Protein 6K6N (pdb70)

Structure (mmCIF, N/CA/C/O backbone):
data_6K6N
#
_entry.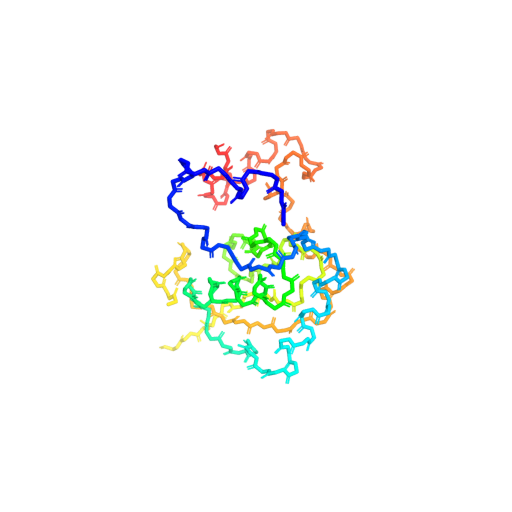id   6K6N
#
_cell.length_a   72.531
_cell.length_b   72.531
_cell.length_c   111.087
_cell.angle_alpha   90.000
_cell.angle_beta   90.000
_cell.angle_gamma   120.000
#
_symmetry.space_group_name_H-M   'P 65 2 2'
#
loop_
_entity.id
_entity.type
_entity.pdbx_description
1 polymer 'Protein Nef'
2 water water
#
loop_
_atom_site.group_PDB
_atom_site.id
_atom_site.type_symbol
_atom_site.label_atom_id
_atom_site.label_alt_id
_atom_site.label_comp_id
_atom_site.label_asym_id
_atom_site.label_entity_id
_atom_site.label_seq_id
_atom_site.pdbx_PDB_ins_code
_atom_site.Cartn_x
_atom_site.Cartn_y
_atom_site.Cartn_z
_atom_site.occupancy
_atom_site.B_iso_or_equiv
_atom_site.auth_seq_id
_atom_site.auth_comp_id
_atom_site.auth_asym_id
_atom_site.auth_atom_id
_atom_site.pdbx_PDB_model_num
ATOM 1 N N . GLY A 1 1 ? 27.85800 8.22500 9.27100 1.000 42.04188 88 GLY A N 1
ATOM 2 C CA . GLY A 1 1 ? 28.29500 9.55400 9.65600 1.000 41.89186 88 GLY A CA 1
ATOM 3 C C . GLY A 1 1 ? 29.30400 9.54700 10.78900 1.000 41.14441 88 GLY A C 1
ATOM 4 O O . GLY A 1 1 ? 29.87300 8.50100 11.10200 1.000 41.85502 88 GLY A O 1
ATOM 5 N N . PRO A 1 2 ? 29.51700 10.71000 11.40900 1.000 41.18915 89 PRO A N 1
ATOM 6 C CA . PRO A 1 2 ? 30.50400 10.80300 12.49200 1.000 39.43631 89 PRO A CA 1
ATOM 7 C C . PRO A 1 2 ? 30.14500 9.89000 13.65600 1.000 38.38355 89 PRO A C 1
ATOM 8 O O . PRO A 1 2 ? 28.97600 9.58500 13.89700 1.000 37.54134 89 PRO A O 1
ATOM 12 N N . ILE A 1 3 ? 31.17500 9.46800 14.39600 1.000 37.74137 90 ILE A N 1
ATOM 13 C CA . ILE A 1 3 ? 30.99300 8.47300 15.44700 1.000 37.58609 90 ILE A CA 1
ATOM 14 C C . ILE A 1 3 ? 30.02900 8.94600 16.52700 1.000 40.59697 90 ILE A C 1
ATOM 15 O O . ILE A 1 3 ? 29.45600 8.12000 17.24500 1.000 42.59458 90 ILE A O 1
ATOM 20 N N . ASP A 1 4 ? 29.81700 10.26000 16.65100 1.000 41.51024 91 ASP A N 1
ATOM 21 C CA . ASP A 1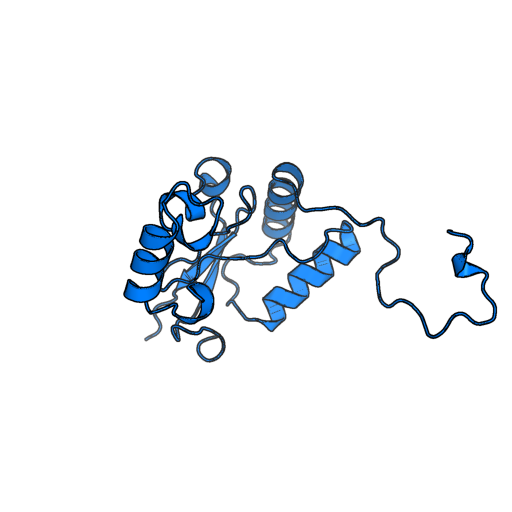 4 ? 28.82200 10.75900 17.59700 1.000 45.73443 91 ASP A CA 1
ATOM 22 C C . ASP A 1 4 ? 27.43400 10.20700 17.29800 1.000 48.36633 91 ASP A C 1
ATOM 23 O O . ASP A 1 4 ? 26.62500 10.03400 18.21500 1.000 49.97178 91 ASP A O 1
ATOM 28 N N . GLU A 1 5 ? 27.14200 9.92300 16.02800 1.000 48.33474 92 GLU A N 1
ATOM 29 C CA . GLU A 1 5 ? 25.84900 9.36600 15.64800 1.000 49.09536 92 GLU A CA 1
ATOM 30 C C . GLU A 1 5 ? 25.57300 8.00900 16.27800 1.000 45.34754 92 GLU A C 1
ATOM 31 O O . GLU A 1 5 ? 24.41400 7.57900 16.28600 1.000 45.11594 92 GLU A O 1
ATOM 37 N N . GLU A 1 6 ? 26.58900 7.33000 16.80700 1.000 41.51550 93 GLU A N 1
ATOM 38 C CA . GLU A 1 6 ? 26.41400 6.02100 17.41700 1.000 42.10505 93 GLU A CA 1
ATOM 39 C C . GLU A 1 6 ? 26.33500 6.08900 18.93500 1.000 40.53381 93 GLU A C 1
ATOM 40 O O . GLU A 1 6 ? 26.29100 5.04300 19.59000 1.000 42.16821 93 GLU A O 1
ATOM 46 N N . ASP A 1 7 ? 26.31900 7.29100 19.50500 1.000 34.41728 94 ASP A N 1
ATOM 47 C CA . ASP A 1 7 ? 26.14900 7.44300 20.94200 1.000 33.04870 94 ASP A CA 1
ATOM 48 C C . ASP A 1 7 ? 24.74300 6.99800 21.33100 1.000 33.68825 94 ASP A C 1
ATOM 49 O O . ASP A 1 7 ? 23.75300 7.57400 20.86900 1.000 31.73012 94 ASP A O 1
ATOM 54 N N . ASP A 1 8 ? 24.65400 5.96400 22.16900 1.000 34.51730 95 ASP A N 1
ATOM 55 C CA . ASP A 1 8 ? 23.34900 5.51500 22.64000 1.000 37.01233 95 ASP A CA 1
ATOM 56 C C . ASP A 1 8 ? 22.68600 6.54300 23.54400 1.000 34.46466 95 ASP A C 1
ATOM 57 O O . ASP A 1 8 ? 21.45900 6.52700 23.68900 1.000 32.61444 95 ASP A O 1
ATOM 62 N N . ASP A 1 9 ? 23.47300 7.43100 24.15000 1.000 30.64315 96 ASP A N 1
ATOM 63 C CA . ASP A 1 9 ? 22.97300 8.51100 24.98600 1.000 36.76493 96 ASP A CA 1
ATOM 64 C C . ASP A 1 9 ? 22.75400 9.79700 24.20800 1.000 35.78850 96 ASP A C 1
ATOM 65 O O . ASP A 1 9 ? 22.55000 10.84900 24.82100 1.000 27.89808 96 ASP A O 1
ATOM 70 N N . LEU A 1 10 ? 22.81200 9.74600 22.87900 1.000 29.20877 97 LEU A N 1
ATOM 71 C CA . LEU A 1 10 ? 22.57100 10.94300 22.08500 1.000 28.75082 97 LEU A CA 1
ATOM 72 C C . LEU A 1 10 ? 21.15500 11.45300 22.32600 1.000 33.87248 97 LEU A C 1
ATOM 73 O O . LEU A 1 10 ? 20.18700 10.68900 22.28500 1.000 27.72438 97 LEU A O 1
ATOM 78 N N . VAL A 1 11 ? 21.03700 12.75300 22.56900 1.000 30.49576 98 VAL A N 1
ATOM 79 C CA . VAL A 1 11 ? 19.78400 13.36200 22.99700 1.000 29.20087 98 VAL A CA 1
ATOM 80 C C . VAL A 1 11 ? 19.14500 14.07600 21.81200 1.000 27.54014 98 VAL A C 1
ATOM 81 O O . VAL A 1 11 ? 19.79200 14.88800 21.13900 1.000 27.03482 98 VAL A O 1
ATOM 85 N N . GLY A 1 12 ? 17.87400 13.76400 21.55100 1.000 26.53213 99 GLY A N 1
ATOM 86 C CA . GLY A 1 12 ? 17.12300 14.43700 20.51400 1.000 28.61659 99 GLY A CA 1
ATOM 87 C C . GLY A 1 12 ? 17.46800 13.95300 19.11700 1.000 33.63561 99 GLY A C 1
ATOM 88 O O . GLY A 1 12 ? 18.08300 12.90200 18.91200 1.000 27.75333 99 GLY A O 1
ATOM 89 N N . VAL A 1 13 ? 17.05100 14.74800 18.13600 1.000 31.38271 100 VAL A N 1
ATOM 90 C CA . VAL A 1 13 ? 17.35800 14.47600 16.73500 1.000 38.50462 100 VAL A CA 1
ATOM 91 C C . VAL A 1 13 ? 17.54300 15.80700 16.01300 1.000 40.59960 100 VAL A C 1
ATOM 92 O O . VAL A 1 13 ? 16.84300 16.78600 16.29400 1.000 36.49122 100 VAL A O 1
ATOM 96 N N . SER A 1 14 ? 18.50500 15.84400 15.09400 1.000 41.18652 101 SER A N 1
ATOM 97 C CA . SER A 1 14 ? 18.81200 17.07500 14.37500 1.000 41.77869 101 SER A CA 1
ATOM 98 C C . SER A 1 14 ? 17.71900 17.38700 13.36000 1.000 41.88923 101 SER A C 1
ATOM 99 O O . SER A 1 14 ? 17.29200 16.51100 12.60200 1.000 40.94438 101 SER A O 1
ATOM 102 N N . VAL A 1 15 ? 17.27100 18.64300 13.34400 1.000 40.51275 102 VAL A N 1
ATOM 103 C CA . VAL A 1 15 ? 16.23700 19.09100 12.41700 1.000 43.97369 102 VAL A CA 1
ATOM 104 C C . VAL A 1 15 ? 16.89600 19.67100 11.17300 1.000 47.99523 102 VAL A C 1
ATOM 105 O O . VAL A 1 15 ? 16.22100 20.22100 10.29500 1.000 48.55056 102 VAL A O 1
ATOM 109 N N . ARG A 1 16 ? 18.21700 19.55600 11.09400 1.000 47.29514 103 ARG A N 1
ATOM 110 C CA . ARG A 1 16 ? 18.94800 20.02700 9.92800 1.000 48.82954 103 ARG A CA 1
ATOM 111 C C . ARG A 1 16 ? 18.78500 19.03900 8.77500 1.000 52.93529 103 ARG A C 1
ATOM 112 O O . ARG A 1 16 ? 18.87100 17.82600 8.98200 1.000 53.38008 103 ARG A O 1
ATOM 120 N N . PRO A 1 17 ? 18.53500 19.52800 7.55900 1.000 46.93721 104 PRO A N 1
ATOM 121 C CA . PRO A 1 17 ? 18.46300 18.62400 6.40600 1.000 49.76386 104 PRO A CA 1
ATOM 122 C C . PRO A 1 17 ? 19.77700 17.87900 6.21500 1.000 53.84067 104 PRO A C 1
ATOM 123 O O . PRO A 1 17 ? 20.86000 18.42500 6.43900 1.000 54.96448 104 PRO A O 1
ATOM 127 N N . LYS A 1 18 ? 19.67500 16.61900 5.79300 1.000 57.50689 105 LYS A N 1
ATOM 128 C CA . LYS A 1 18 ? 20.85800 15.78900 5.56700 1.000 62.87859 105 LYS A CA 1
ATOM 129 C C . LYS A 1 18 ? 21.53200 16.18000 4.24900 1.000 64.35772 105 LYS A C 1
ATOM 130 O O . LYS A 1 18 ? 21.61400 15.41400 3.28900 1.000 67.69496 105 LYS A O 1
ATOM 136 N N . VAL A 1 19 ? 22.01200 17.42000 4.22100 1.000 61.30735 106 VAL A N 1
ATOM 137 C CA . VAL A 1 19 ? 22.81600 17.94000 3.12100 1.000 58.67019 106 VAL A CA 1
ATOM 138 C C . VAL A 1 19 ? 24.11500 18.46400 3.72300 1.000 58.24646 106 VAL A C 1
ATOM 139 O O . VAL A 1 19 ? 24.11900 18.91600 4.87800 1.000 59.22289 106 VAL A O 1
ATOM 143 N N . PRO A 1 20 ? 25.23400 18.40700 3.00600 1.000 56.28306 107 PRO A N 1
ATOM 144 C CA . PRO A 1 20 ? 26.46000 19.03500 3.52000 1.000 51.72989 107 PRO A CA 1
ATOM 145 C C . PRO A 1 20 ? 26.33900 20.55200 3.46500 1.000 45.45545 107 PRO A C 1
ATOM 146 O O . PRO A 1 20 ? 25.99100 21.12400 2.43000 1.000 44.87380 107 PRO A O 1
ATOM 150 N N . LEU A 1 21 ? 26.61900 21.20000 4.59300 1.000 39.93110 108 LEU A N 1
ATOM 151 C CA . LEU A 1 21 ? 26.43300 22.64000 4.70400 1.000 37.40975 108 LEU A CA 1
ATOM 152 C C . LEU A 1 21 ? 27.53900 23.38900 3.97500 1.000 37.28605 108 LEU A C 1
ATOM 153 O O . LEU A 1 21 ? 28.69300 22.95300 3.94500 1.000 36.10170 108 LEU A O 1
ATOM 158 N N . ARG A 1 22 ? 27.17800 24.52700 3.38500 1.000 31.28533 109 ARG A N 1
ATOM 159 C CA . ARG A 1 22 ? 28.14800 25.36800 2.70100 1.000 33.13292 109 ARG A CA 1
ATOM 160 C C . ARG A 1 22 ? 27.69800 26.81800 2.79000 1.000 32.14070 109 ARG A C 1
ATOM 161 O O . ARG A 1 22 ? 26.51300 27.11500 2.95900 1.000 30.87739 109 ARG A O 1
ATOM 169 N N . THR A 1 23 ? 28.66700 27.71900 2.67200 1.000 33.60140 110 THR A N 1
ATOM 170 C CA . THR A 1 23 ? 28.41400 29.15000 2.74000 1.000 36.93338 110 THR A CA 1
ATOM 171 C C . THR A 1 23 ? 28.06200 29.68200 1.35700 1.000 32.20123 110 THR A C 1
ATOM 172 O O . THR A 1 23 ? 28.61300 29.23500 0.34600 1.000 31.14058 110 THR A O 1
ATOM 176 N N . MET A 1 24 ? 27.12100 30.62200 1.31600 1.000 31.24585 111 MET A N 1
ATOM 177 C CA . MET A 1 24 ? 26.73000 31.24100 0.05900 1.000 29.09823 111 MET A CA 1
ATOM 178 C C . MET A 1 24 ? 27.89300 32.02500 -0.53100 1.000 30.92213 111 MET A C 1
ATOM 179 O O . MET A 1 24 ? 28.35300 33.00900 0.05400 1.000 36.53596 111 MET A O 1
ATOM 184 N N . SER A 1 25 ? 28.37100 31.58400 -1.68700 1.000 27.75070 112 SER A N 1
ATOM 185 C CA . SER A 1 25 ? 29.39700 32.29800 -2.42800 1.000 27.70595 112 SER A CA 1
ATOM 186 C C . SER A 1 25 ? 28.74800 33.17200 -3.49300 1.000 25.06880 112 SER A C 1
ATOM 187 O O . SER A 1 25 ? 27.55100 33.07000 -3.77000 1.000 24.98194 112 SER A O 1
ATOM 190 N N . TYR A 1 26 ? 29.55800 34.05300 -4.08800 1.000 28.38235 113 TYR A N 1
ATOM 191 C CA . TYR A 1 26 ? 29.07800 34.83700 -5.22200 1.000 26.78742 113 TYR A CA 1
ATOM 192 C C . TYR A 1 26 ? 28.54100 33.92600 -6.32000 1.000 26.25052 113 TYR A C 1
ATOM 193 O O . TYR A 1 26 ? 27.48100 34.19300 -6.89800 1.000 25.50043 113 TYR A O 1
ATOM 202 N N . LYS A 1 27 ? 29.24000 32.86400 -6.61600 1.000 26.97165 114 LYS A N 1
ATOM 203 C CA . LYS A 1 27 ? 28.83800 31.91900 -7.61700 1.000 30.59051 114 LYS A CA 1
ATOM 204 C C . LYS A 1 27 ? 27.49500 31.28600 -7.32500 1.000 30.26679 114 LYS A C 1
ATOM 205 O O . LYS A 1 27 ? 26.63200 31.27600 -8.14200 1.000 25.17407 114 LYS A O 1
ATOM 211 N N . LEU A 1 28 ? 27.35500 30.75900 -6.12200 1.000 27.37697 115 LEU A N 1
ATOM 212 C CA . LEU A 1 28 ? 26.09100 30.15400 -5.71700 1.000 26.70320 115 LEU A CA 1
ATOM 213 C C . LEU A 1 28 ? 24.97200 31.18300 -5.70600 1.000 24.37924 115 LEU A C 1
ATOM 214 O O . LEU A 1 28 ? 23.83400 30.87800 -6.08000 1.000 24.33976 115 LEU A O 1
ATOM 219 N N . ALA A 1 29 ? 25.27900 32.41100 -5.28100 1.000 23.64494 116 ALA A N 1
ATOM 220 C CA . ALA A 1 29 ? 24.26200 33.45400 -5.23700 1.000 23.97393 116 ALA A CA 1
ATOM 221 C C . ALA A 1 29 ? 23.77000 33.80200 -6.63600 1.000 20.79460 116 ALA A C 1
ATOM 222 O O . ALA A 1 29 ? 22.57100 34.02400 -6.84200 1.000 22.62903 116 ALA A O 1
ATOM 224 N N . ILE A 1 30 ? 24.68200 33.84800 -7.61000 1.000 24.68717 117 ILE A N 1
ATOM 225 C CA . ILE A 1 30 ? 24.28200 34.07600 -8.99700 1.000 23.39228 117 ILE A CA 1
ATOM 226 C C . ILE A 1 30 ? 23.40500 32.93100 -9.48900 1.000 25.97943 117 ILE A C 1
ATOM 227 O O . ILE A 1 30 ? 22.34700 33.15000 -10.09300 1.000 27.01377 117 ILE A O 1
ATOM 232 N N . ASP A 1 31 ? 23.83400 31.68900 -9.23900 1.000 25.19776 118 ASP A N 1
ATOM 233 C CA . ASP A 1 31 ? 23.07600 30.53400 -9.70900 1.000 24.64243 118 ASP A CA 1
ATOM 234 C C . ASP A 1 31 ? 21.69200 30.48700 -9.07300 1.000 23.68968 118 ASP A C 1
ATOM 235 O O . ASP A 1 31 ? 20.69400 30.23200 -9.75500 1.000 24.04762 118 ASP A O 1
ATOM 240 N N . MET A 1 32 ? 21.61200 30.71600 -7.76200 1.000 23.88181 119 MET A N 1
ATOM 241 C CA . MET A 1 32 ? 20.31600 30.66000 -7.09600 1.000 21.22623 119 MET A CA 1
ATOM 242 C C . MET A 1 32 ? 19.43200 31.82500 -7.51900 1.000 22.46585 119 MET A C 1
ATOM 243 O O . MET A 1 32 ? 18.20900 31.67600 -7.62400 1.000 25.02668 119 MET A O 1
ATOM 248 N N . SER A 1 33 ? 20.03300 32.98700 -7.77700 1.000 23.51071 120 SER A N 1
ATOM 249 C CA . SER A 1 33 ? 19.26700 34.12300 -8.28000 1.000 24.11605 120 SER A CA 1
ATOM 250 C C . SER A 1 33 ? 18.57400 33.77200 -9.58900 1.000 22.93959 120 SER 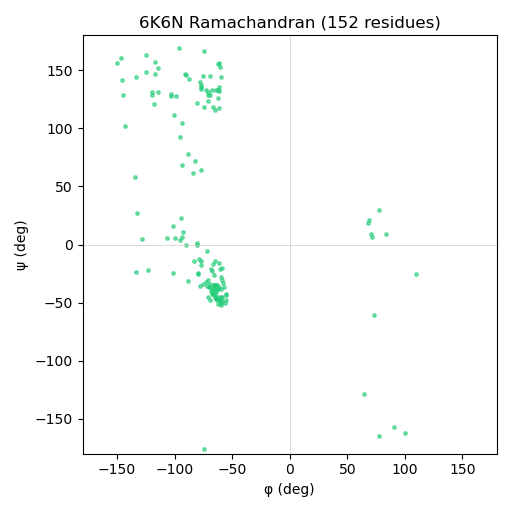A C 1
ATOM 251 O O . SER A 1 33 ? 17.37200 34.01200 -9.75200 1.000 24.90299 120 SER A O 1
ATOM 254 N N . HIS A 1 34 ? 19.31900 33.18900 -10.53100 1.000 24.69243 121 HIS A N 1
ATOM 255 C CA . HIS A 1 34 ? 18.74200 32.84400 -11.82500 1.000 25.68203 121 HIS A CA 1
ATOM 256 C C . HIS A 1 34 ? 17.75500 31.69100 -11.70600 1.000 26.75584 121 HIS A C 1
ATOM 257 O O . HIS A 1 34 ? 16.73600 31.66700 -12.40600 1.000 27.52172 121 HIS A O 1
ATOM 264 N N . PHE A 1 35 ? 18.04600 30.72000 -10.83800 1.000 26.17419 122 PHE A N 1
ATOM 265 C CA . PHE A 1 35 ? 17.10600 29.62700 -10.61000 1.000 30.05887 122 PHE A CA 1
ATOM 266 C C . PHE A 1 35 ? 15.77000 30.16000 -10.10600 1.000 30.84317 122 PHE A C 1
ATOM 267 O O . PHE A 1 35 ? 14.70900 29.82300 -10.64500 1.000 31.34586 122 PHE A O 1
ATOM 275 N N . ILE A 1 36 ? 15.80700 31.00700 -9.07500 1.000 25.72151 123 ILE A N 1
ATOM 276 C CA . ILE A 1 36 ? 14.57900 31.57500 -8.52500 1.000 27.45856 123 ILE A CA 1
ATOM 277 C C . ILE A 1 36 ? 13.87400 32.43300 -9.56900 1.000 29.94306 123 ILE A C 1
ATOM 278 O O . ILE A 1 36 ? 12.63900 32.43400 -9.66400 1.000 31.02477 123 ILE A O 1
ATOM 283 N N . LYS A 1 37 ? 14.64300 33.17200 -10.37100 1.000 30.94845 124 LYS A N 1
ATOM 284 C CA . LYS A 1 37 ? 14.04700 33.95800 -11.44800 1.000 30.94055 124 LYS A CA 1
ATOM 285 C C . LYS A 1 37 ? 13.31300 33.06000 -12.43500 1.000 33.16187 124 LYS A C 1
ATOM 286 O O . LYS A 1 37 ? 12.16400 33.33200 -12.80300 1.000 32.27755 124 LYS A O 1
ATOM 292 N N . GLU A 1 38 ? 13.96200 31.97500 -12.86500 1.000 33.14608 125 GLU A N 1
ATOM 293 C CA . GLU A 1 38 ? 13.34900 31.07000 -13.83100 1.000 37.19657 125 GLU A CA 1
ATOM 294 C C . GLU A 1 38 ? 12.13500 30.35800 -13.25000 1.000 37.40975 125 GLU A C 1
ATOM 295 O O . GLU A 1 38 ? 11.16700 30.09700 -13.97300 1.000 40.27588 125 GLU A O 1
ATOM 301 N N . LYS A 1 39 ? 12.16300 30.03400 -11.95800 1.000 36.82284 126 LYS A N 1
ATOM 302 C CA . LYS A 1 39 ? 11.02800 29.37200 -11.33300 1.000 40.37063 126 LYS A CA 1
ATOM 303 C C . LYS A 1 39 ? 9.89300 30.33100 -10.99300 1.000 41.50761 126 LYS A C 1
ATOM 304 O O . LYS A 1 39 ? 8.78500 29.86900 -10.70300 1.000 43.85526 126 LYS A O 1
ATOM 310 N N . GLY A 1 40 ? 10.13100 31.64000 -11.04200 1.000 40.50486 127 GLY A N 1
ATOM 311 C CA . GLY A 1 40 ? 9.09100 32.59900 -10.71900 1.000 36.66755 127 GLY A CA 1
ATOM 312 C C . GLY A 1 40 ? 8.83400 32.75400 -9.24000 1.000 37.59661 127 GLY A C 1
ATOM 313 O O . GLY A 1 40 ? 7.71000 33.07300 -8.84100 1.000 37.52818 127 GLY A O 1
ATOM 314 N N . GLY A 1 41 ? 9.85800 32.55400 -8.40700 1.000 35.37003 128 GLY A N 1
ATOM 315 C CA . GLY A 1 41 ? 9.63900 32.50300 -6.97500 1.000 34.74101 128 GLY A CA 1
ATOM 316 C C . GLY A 1 41 ? 9.49900 33.85000 -6.30300 1.000 34.63047 128 GLY A C 1
ATOM 317 O O . GLY A 1 41 ? 8.86500 33.94700 -5.24800 1.000 35.77797 128 GLY A O 1
ATOM 318 N N . LEU A 1 42 ?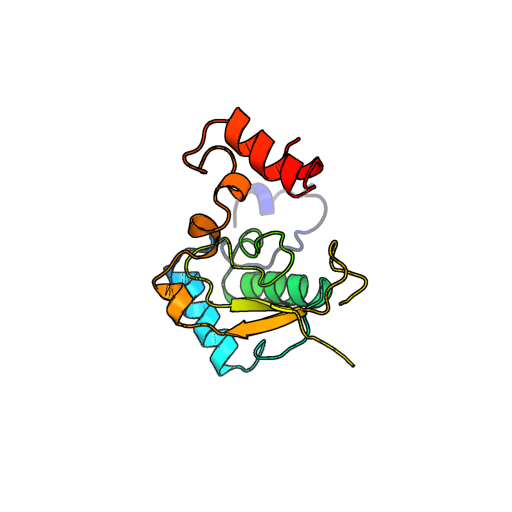 10.06900 34.90500 -6.88700 1.000 28.16127 129 LEU A N 1
ATOM 319 C CA . LEU A 1 42 ? 10.17800 36.17300 -6.17600 1.000 25.55306 129 LEU A CA 1
ATOM 320 C C . LEU A 1 42 ? 9.77700 37.41300 -6.96600 1.000 23.48176 129 LEU A C 1
ATOM 321 O O . LEU A 1 42 ? 9.42800 38.41600 -6.33400 1.000 21.42099 129 LEU A O 1
ATOM 326 N N . GLU A 1 43 ? 9.81500 37.39800 -8.29800 1.000 23.57125 130 GLU A N 1
ATOM 327 C CA . GLU A 1 43 ? 9.67300 38.64500 -9.04600 1.000 24.81350 130 GLU A CA 1
ATOM 328 C C . GLU A 1 43 ? 8.32100 39.29300 -8.78500 1.000 24.77402 130 GLU A C 1
ATOM 329 O O . GLU A 1 43 ? 7.27200 38.72300 -9.10300 1.000 24.24501 130 GLU A O 1
ATOM 335 N N . GLY A 1 44 ? 8.35100 40.48800 -8.20100 1.000 21.49731 131 GLY A N 1
ATOM 336 C CA . GLY A 1 44 ? 7.12800 41.17700 -7.86000 1.000 28.18759 131 GLY A CA 1
ATOM 337 C C . GLY A 1 44 ? 6.35700 40.58600 -6.70200 1.000 27.99809 131 GLY A C 1
ATOM 338 O O . GLY A 1 44 ? 5.24000 41.02700 -6.43500 1.000 29.92990 131 GLY A O 1
ATOM 339 N N . ILE A 1 45 ? 6.90100 39.59500 -6.00600 1.000 26.56898 132 ILE A N 1
ATOM 340 C CA . ILE A 1 45 ? 6.22600 39.05400 -4.83100 1.000 26.52950 132 ILE A CA 1
ATOM 341 C C . ILE A 1 45 ? 6.42300 40.01800 -3.67000 1.000 25.23460 132 ILE A C 1
ATOM 342 O O . ILE A 1 45 ? 7.53600 40.50300 -3.42900 1.000 22.80537 132 ILE A O 1
ATOM 347 N N . TYR A 1 46 ? 5.34000 40.31300 -2.95300 1.000 23.98709 133 TYR A N 1
ATOM 348 C CA . TYR A 1 46 ? 5.44500 41.17100 -1.78200 1.000 24.18448 133 TYR A CA 1
ATOM 349 C C . TYR A 1 46 ? 6.36000 40.53200 -0.74700 1.000 25.26356 133 TYR A C 1
ATOM 350 O O . TYR A 1 46 ? 6.28300 39.32900 -0.48000 1.000 21.43678 133 TYR A O 1
ATOM 359 N N . TYR A 1 47 ? 7.24500 41.34300 -0.17500 1.000 25.57412 134 TYR A N 1
ATOM 360 C CA . TYR A 1 47 ? 8.19800 40.84500 0.80200 1.000 26.54266 134 TYR A CA 1
ATOM 361 C C . TYR A 1 47 ? 7.52600 40.64900 2.15300 1.000 26.26894 134 TYR A C 1
ATOM 362 O O . TYR A 1 47 ? 6.69600 41.45900 2.57600 1.000 26.52423 134 TYR A O 1
ATOM 371 N N . SER A 1 48 ? 7.88400 39.55800 2.82200 1.000 23.53440 135 SER A N 1
ATOM 372 C CA . SER A 1 48 ? 7.47300 39.32700 4.19600 1.000 22.78957 135 SER A CA 1
ATOM 373 C C . SER A 1 48 ? 8.59400 38.57800 4.89300 1.000 21.52363 135 SER A C 1
ATOM 374 O O . SER A 1 48 ? 9.44800 37.96300 4.24700 1.000 21.98158 135 SER A O 1
ATOM 377 N N . ALA A 1 49 ? 8.58900 38.63800 6.22400 1.000 18.99965 136 ALA A N 1
ATOM 378 C CA . ALA A 1 49 ? 9.58100 37.88700 6.98000 1.000 21.69734 136 ALA A CA 1
ATOM 379 C C . ALA A 1 49 ? 9.37900 36.38500 6.82300 1.000 24.17395 136 ALA A C 1
ATOM 380 O O . ALA A 1 49 ? 10.35800 35.63000 6.79100 1.000 24.63190 136 ALA A O 1
ATOM 382 N N . ARG A 1 50 ? 8.12700 35.93200 6.71300 1.000 24.38977 137 ARG A N 1
ATOM 383 C CA . ARG A 1 50 ? 7.88900 34.50500 6.52000 1.000 25.21092 137 ARG A CA 1
ATOM 384 C C . ARG A 1 50 ? 8.43700 34.03200 5.18100 1.000 21.34730 137 ARG A C 1
ATOM 385 O O . ARG A 1 50 ? 9.08800 32.98300 5.10500 1.000 23.90287 137 ARG A O 1
ATOM 393 N N . ARG A 1 51 ? 8.19000 34.79200 4.11300 1.000 20.43403 138 ARG A N 1
ATOM 394 C CA . ARG A 1 51 ? 8.74900 34.43300 2.81400 1.000 20.49719 138 ARG A CA 1
ATOM 395 C C . ARG A 1 51 ? 10.26900 34.49400 2.83200 1.000 20.20242 138 ARG A C 1
ATOM 396 O O . ARG A 1 51 ? 10.93300 33.68800 2.16700 1.000 22.11844 138 ARG A O 1
ATOM 404 N N . HIS A 1 52 ? 10.83200 35.44400 3.57900 1.000 19.38390 139 HIS A N 1
ATOM 405 C CA . HIS A 1 52 ? 12.27600 35.48800 3.78000 1.000 20.33139 139 HIS A CA 1
ATOM 406 C C . HIS A 1 52 ? 12.78100 34.16600 4.34800 1.000 21.21307 139 HIS A C 1
ATOM 407 O O . HIS A 1 52 ? 13.74900 33.58600 3.84000 1.000 19.72605 139 HIS A O 1
ATOM 414 N N . ARG A 1 53 ? 12.11400 33.66100 5.39200 1.000 21.19728 140 ARG A N 1
ATOM 415 C CA . ARG A 1 53 ? 12.50700 32.39000 5.99600 1.000 23.46071 140 ARG A CA 1
ATOM 416 C C . ARG A 1 53 ? 12.28700 31.22100 5.04400 1.000 21.93421 140 ARG A C 1
ATOM 417 O O . ARG A 1 53 ? 13.12900 30.31700 4.96200 1.000 21.16570 140 ARG A O 1
ATOM 425 N N . ILE A 1 54 ? 11.14700 31.20100 4.34400 1.000 20.62089 141 ILE A N 1
ATOM 426 C CA . ILE A 1 54 ? 10.85500 30.11400 3.41000 1.000 22.21056 141 ILE A CA 1
ATOM 427 C C . ILE A 1 54 ? 11.97700 29.97200 2.39200 1.000 23.40544 141 ILE A C 1
ATOM 428 O O . ILE A 1 54 ? 12.40500 28.85900 2.06100 1.000 23.39491 141 ILE A O 1
ATOM 433 N N . LEU A 1 55 ? 12.47500 31.10100 1.88500 1.000 21.62628 142 LEU A N 1
ATOM 434 C CA . LEU A 1 55 ? 13.57800 31.06700 0.93100 1.000 22.86327 142 LEU A CA 1
ATOM 435 C C . LEU A 1 55 ? 14.86000 30.57000 1.58600 1.000 22.58165 142 LEU A C 1
ATOM 436 O O . LEU A 1 55 ? 15.59900 29.77300 0.99100 1.000 24.16869 142 LEU A O 1
ATOM 441 N N . ASP A 1 56 ? 15.15000 31.04100 2.80300 1.000 21.21570 143 ASP A N 1
ATOM 442 C CA . ASP A 1 56 ? 16.31700 30.54400 3.52500 1.000 22.49480 143 ASP A CA 1
ATOM 443 C C . ASP A 1 56 ? 16.25100 29.02900 3.67600 1.000 21.18938 143 ASP A C 1
ATOM 444 O O . ASP A 1 56 ? 17.20600 28.31600 3.34500 1.000 23.9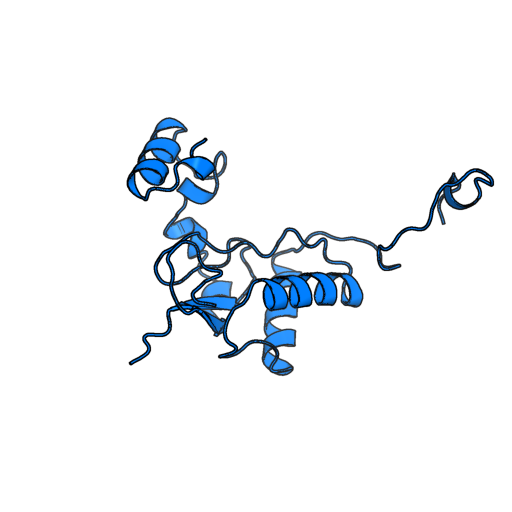2129 143 ASP A O 1
ATOM 449 N N . ILE A 1 57 ? 15.11500 28.52200 4.16100 1.000 22.80537 144 ILE A N 1
ATOM 450 C CA . ILE A 1 57 ? 14.96400 27.08500 4.38700 1.000 25.46095 144 ILE A CA 1
ATOM 451 C C . ILE A 1 57 ? 15.03700 26.32400 3.07000 1.000 26.31895 144 ILE A C 1
ATOM 452 O O . ILE A 1 57 ? 15.65600 25.25500 2.98400 1.000 23.23963 144 ILE A O 1
ATOM 457 N N . TYR A 1 58 ? 14.40700 26.86300 2.02500 1.000 23.41597 145 TYR A N 1
ATOM 458 C CA . TYR A 1 58 ? 14.39800 26.19300 0.72700 1.000 29.21403 145 TYR A CA 1
ATOM 459 C C . TYR A 1 58 ? 15.81200 26.01500 0.19000 1.000 27.93493 145 TYR A C 1
ATOM 460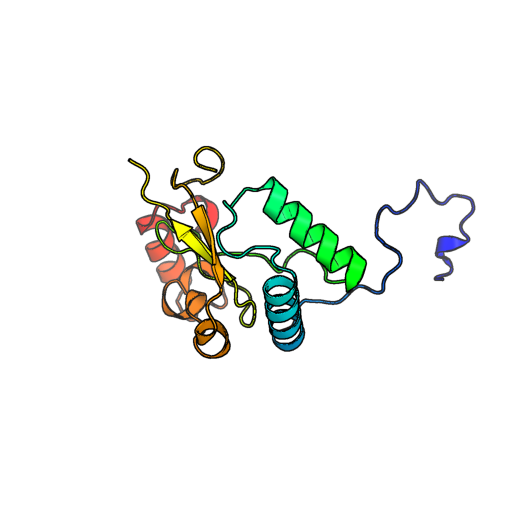 O O . TYR A 1 58 ? 16.18100 24.92900 -0.27100 1.000 31.26427 145 TYR A O 1
ATOM 469 N N . LEU A 1 59 ? 16.62100 27.07300 0.24800 1.000 21.49995 146 LEU A N 1
ATOM 470 C CA . LEU A 1 59 ? 17.97100 26.99100 -0.29500 1.000 26.17156 146 LEU A CA 1
ATOM 471 C C . LEU A 1 59 ? 18.87500 26.11300 0.56200 1.000 28.27444 146 LEU A C 1
ATOM 472 O O . LEU A 1 59 ? 19.79600 25.47700 0.03600 1.000 27.42960 146 LEU A O 1
ATOM 477 N N . GLU A 1 60 ? 18.63500 26.05500 1.87400 1.000 26.25578 147 GLU A N 1
ATOM 478 C CA . GLU A 1 60 ? 19.38700 25.10500 2.68600 1.000 28.90610 147 GLU A CA 1
ATOM 479 C C . GLU A 1 60 ? 19.00300 23.67300 2.34100 1.000 28.45341 147 GLU A C 1
ATOM 480 O O . GLU A 1 60 ? 19.87000 22.79800 2.24900 1.0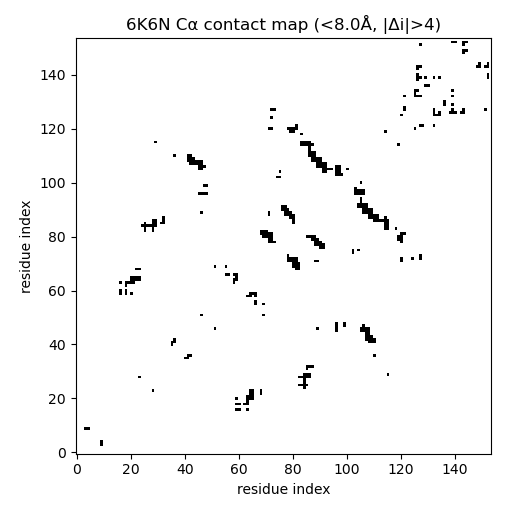00 28.34024 147 GLU A O 1
ATOM 486 N N . LYS A 1 61 ? 17.70800 23.42000 2.13300 1.000 29.86148 148 LYS A N 1
ATOM 487 C CA . LYS A 1 61 ? 17.25700 22.08000 1.77200 1.000 36.79652 148 LYS A CA 1
ATOM 488 C C . LYS A 1 61 ? 17.85100 21.63500 0.44100 1.000 35.19106 148 LYS A C 1
ATOM 489 O O . LYS A 1 61 ? 18.42000 20.54200 0.33200 1.000 34.63310 148 LYS A O 1
ATOM 495 N N . GLU A 1 62 ? 17.72500 22.47600 -0.58700 1.000 32.77235 149 GLU A N 1
ATOM 496 C CA . GLU A 1 62 ? 18.09300 22.07700 -1.94100 1.000 36.25961 149 GLU A CA 1
ATOM 497 C C . GLU A 1 62 ? 19.60000 22.10900 -2.16300 1.000 36.72282 149 GLU A C 1
ATOM 498 O O . GLU A 1 62 ? 20.13700 21.27100 -2.89700 1.000 38.13089 149 GLU A O 1
ATOM 504 N N . GLU A 1 63 ? 20.30200 23.06900 -1.55600 1.000 32.51442 150 GLU A N 1
ATOM 505 C CA . GLU A 1 63 ? 21.71400 23.27600 -1.85500 1.000 33.73299 150 GLU A CA 1
ATOM 506 C C . GLU A 1 63 ? 22.60200 23.31400 -0.61700 1.000 34.31464 150 GLU A C 1
ATOM 507 O O . GLU A 1 63 ? 23.80300 23.57700 -0.74500 1.000 35.35950 150 GLU A O 1
ATOM 513 N N . GLY A 1 64 ? 22.05600 23.06400 0.57200 1.000 34.42518 151 GLY A N 1
ATOM 514 C CA . GLY A 1 64 ? 22.87100 23.08000 1.77200 1.000 34.13567 151 GLY A CA 1
ATOM 515 C C . GLY A 1 64 ? 23.40600 24.43500 2.17200 1.000 33.87511 151 GLY A C 1
ATOM 516 O O . GLY A 1 64 ? 24.35800 24.50600 2.95400 1.000 32.80130 151 GLY A O 1
ATOM 517 N N . ILE A 1 65 ? 22.81600 25.51800 1.66400 1.000 30.58261 152 ILE A N 1
ATOM 518 C CA . ILE A 1 65 ? 23.30800 26.85900 1.96200 1.000 29.10349 152 ILE A CA 1
ATOM 519 C C . ILE A 1 65 ? 22.98900 27.20200 3.41000 1.000 28.16127 152 ILE A C 1
ATOM 520 O O . ILE A 1 65 ? 21.82700 27.16400 3.83000 1.000 28.63501 152 ILE A O 1
ATOM 525 N N . ILE A 1 66 ? 24.02000 27.54600 4.17700 1.000 27.47435 153 ILE A N 1
ATOM 526 C CA . ILE A 1 66 ? 23.78100 28.01300 5.54700 1.000 27.54804 153 ILE A CA 1
ATOM 527 C C . ILE A 1 66 ? 22.96100 29.29500 5.49100 1.000 25.82415 153 ILE A C 1
ATOM 528 O O . ILE A 1 66 ? 23.35100 30.24800 4.78900 1.000 25.25303 153 ILE A O 1
ATOM 533 N N . PRO A 1 67 ? 21.82300 29.37800 6.18900 1.000 23.91076 154 PRO A N 1
ATOM 534 C CA . PRO A 1 67 ? 20.89500 30.50900 5.99500 1.000 22.21056 154 PRO A CA 1
ATOM 535 C C . PRO A 1 67 ? 21.26100 31.74300 6.81800 1.000 24.97668 154 PRO A C 1
ATOM 536 O O . PRO A 1 67 ? 20.50100 32.20600 7.66800 1.000 23.40807 154 PRO A O 1
ATOM 540 N N . ASP A 1 68 ? 22.44400 32.29800 6.55300 1.000 21.82104 155 ASP A N 1
ATOM 541 C CA . ASP A 1 68 ? 22.83600 33.58100 7.12900 1.000 22.01580 155 ASP A CA 1
ATOM 542 C C . ASP A 1 68 ? 23.40200 34.50300 6.05700 1.000 24.21606 155 ASP A C 1
ATOM 543 O O . ASP A 1 68 ? 24.22300 35.37800 6.34400 1.000 30.19573 155 ASP A O 1
ATOM 548 N N . TRP A 1 69 ? 22.96900 34.30600 4.81300 1.000 19.21283 156 TRP A N 1
ATOM 549 C CA . TRP A 1 69 ? 23.42100 35.09400 3.67800 1.000 22.30531 156 TRP A CA 1
ATOM 550 C C . TRP A 1 69 ? 22.42700 36.16400 3.25500 1.000 21.31045 156 TRP A C 1
ATOM 551 O O . TRP A 1 69 ? 22.83500 37.15400 2.63800 1.000 21.96842 156 TRP A O 1
ATOM 562 N N . GLN A 1 70 ? 21.13800 35.98500 3.55200 1.000 21.23149 157 GLN A N 1
ATOM 563 C CA . GLN A 1 70 ? 20.09500 36.85000 3.00100 1.000 20.63932 157 GLN A CA 1
ATOM 564 C C . GLN A 1 70 ? 19.89600 38.04900 3.92100 1.000 23.95024 157 GLN A C 1
ATOM 565 O O . GLN A 1 70 ? 18.94300 38.13900 4.69900 1.000 27.45329 157 GLN A O 1
ATOM 571 N N . ASP A 1 71 ? 20.82400 38.99100 3.81100 1.000 23.85023 158 ASP A N 1
ATOM 572 C CA . ASP A 1 71 ? 20.77000 40.26100 4.51600 1.000 23.61599 158 ASP A CA 1
ATOM 573 C C . ASP A 1 71 ? 20.62000 41.36400 3.48000 1.000 20.06820 158 ASP A C 1
ATOM 574 O O . ASP A 1 71 ? 21.34200 41.37600 2.48000 1.000 18.91279 158 ASP A O 1
ATOM 579 N N . TYR A 1 72 ? 19.66800 42.26800 3.70200 1.000 17.09679 159 TYR A N 1
ATOM 580 C CA . TYR A 1 72 ? 19.47800 43.43400 2.85000 1.000 16.59673 159 TYR A CA 1
ATOM 581 C C . TYR A 1 72 ? 19.77200 44.69800 3.64700 1.000 18.90227 159 TYR A C 1
ATOM 582 O O . TYR A 1 72 ? 19.61300 44.72300 4.87000 1.000 19.91291 159 TYR A O 1
ATOM 591 N N . THR A 1 73 ? 20.20500 45.75200 2.95100 1.000 19.22862 160 THR A N 1
ATOM 592 C CA . THR A 1 73 ? 20.49700 46.99800 3.65000 1.000 21.26308 160 THR A CA 1
ATOM 593 C C . THR A 1 73 ? 19.23900 47.53100 4.32600 1.000 24.61874 160 THR A C 1
ATOM 594 O O . THR A 1 73 ? 18.10900 47.22200 3.93600 1.000 24.00551 160 THR A O 1
ATOM 598 N N . SER A 1 74 ? 19.45100 48.34200 5.36600 1.000 21.36572 161 SER A N 1
ATOM 599 C CA . SER A 1 74 ? 18.37500 48.65100 6.30200 1.000 27.05324 161 SER A CA 1
ATOM 600 C C . SER A 1 74 ? 17.28700 49.50600 5.66500 1.000 28.87451 161 SER A C 1
ATOM 601 O O . SER A 1 74 ? 16.09700 49.29300 5.92300 1.000 33.57508 161 SER A O 1
ATOM 604 N N . GLY A 1 75 ? 17.66600 50.48200 4.84600 1.000 24.26607 162 GLY A N 1
ATOM 605 C CA . GLY A 1 75 ? 16.69600 51.36100 4.24000 1.000 25.48990 162 GLY A CA 1
ATOM 606 C C . GLY A 1 75 ? 16.59900 52.69600 4.95200 1.000 26.90586 162 GLY A C 1
ATOM 607 O O . GLY A 1 75 ? 17.49400 53.08200 5.71200 1.000 29.06927 162 GLY A O 1
ATOM 608 N N . PRO A 1 76 ? 15.50300 53.44100 4.71700 1.000 22.97381 163 PRO A N 1
ATOM 609 C CA . PRO A 1 76 ? 14.37500 53.09300 3.84900 1.000 24.27396 163 PRO A CA 1
ATOM 610 C C . PRO A 1 76 ? 14.73600 53.22100 2.37500 1.000 24.47925 163 PRO A C 1
ATOM 611 O O . PRO A 1 76 ? 15.88600 53.52600 2.06400 1.000 20.63405 163 PRO A O 1
ATOM 615 N N . GLY A 1 77 ? 13.77300 53.00600 1.49200 1.000 25.19249 164 GLY A N 1
ATOM 616 C CA . GLY A 1 77 ? 14.06200 52.94600 0.07300 1.000 25.65308 164 GLY A CA 1
ATOM 617 C C . GLY A 1 77 ? 14.37000 51.52600 -0.36200 1.000 23.46597 164 GLY A C 1
ATOM 618 O O . GLY A 1 77 ? 13.97200 50.54800 0.27700 1.000 21.16570 164 GLY A O 1
ATOM 619 N N . ILE A 1 78 ? 15.09100 51.41500 -1.48000 1.000 19.34442 165 ILE A N 1
ATOM 620 C CA . ILE A 1 78 ? 15.48900 50.09900 -1.96400 1.000 19.06808 165 ILE A CA 1
ATOM 621 C C . ILE A 1 78 ? 16.42800 49.45600 -0.95500 1.000 20.61826 165 ILE A C 1
ATOM 622 O O . ILE A 1 78 ? 17.36600 50.09100 -0.46000 1.000 19.63130 165 ILE A O 1
ATOM 627 N N . ARG A 1 79 ? 16.16700 48.19000 -0.63200 1.000 18.61539 166 ARG A N 1
ATOM 628 C CA . ARG A 1 79 ? 17.01800 47.41700 0.26700 1.000 18.34957 166 ARG A CA 1
ATOM 629 C C . ARG A 1 79 ? 17.90000 46.51200 -0.58900 1.000 20.93409 166 ARG A C 1
ATOM 630 O O . ARG A 1 79 ? 17.40900 45.57300 -1.22400 1.000 21.23939 166 ARG A O 1
ATOM 638 N N . TYR A 1 80 ? 19.20300 46.80100 -0.60700 1.000 17.97584 167 TYR A N 1
ATOM 639 C CA . TYR A 1 80 ? 20.12700 46.12000 -1.50000 1.000 16.47566 167 TYR A CA 1
ATOM 640 C C . TYR A 1 80 ? 20.71900 44.88200 -0.83300 1.000 19.18914 167 TYR A C 1
ATOM 641 O O . TYR A 1 80 ? 20.93000 44.86500 0.38300 1.000 20.40245 167 TYR A O 1
ATOM 650 N N . PRO A 1 81 ? 20.99200 43.83300 -1.60900 1.000 19.57077 168 PRO A N 1
ATOM 651 C CA . PRO A 1 81 ? 21.53900 42.60300 -1.01800 1.000 20.49983 168 PRO A CA 1
ATOM 652 C C . PRO A 1 81 ? 22.96100 42.82300 -0.52500 1.000 20.51035 168 PRO A C 1
ATOM 653 O O . PRO A 1 81 ? 23.81700 43.32700 -1.25600 1.000 19.22336 168 PRO A O 1
ATOM 657 N N . LYS A 1 82 ? 23.20900 42.44800 0.73100 1.000 20.12873 169 LYS A N 1
ATOM 658 C CA . LYS A 1 82 ? 24.54400 42.60700 1.29400 1.000 19.81553 169 LYS A CA 1
ATOM 659 C C . LYS A 1 82 ? 25.47300 41.45900 0.92700 1.000 22.14739 169 LYS A C 1
ATOM 660 O O . LYS A 1 82 ? 26.69200 41.58600 1.09400 1.000 22.72378 169 LYS A O 1
ATOM 666 N N . THR A 1 83 ? 24.93100 40.35100 0.42600 1.000 20.40508 170 THR A N 1
ATOM 667 C CA . THR A 1 83 ? 25.73700 39.26200 -0.12300 1.000 21.05779 170 THR A CA 1
ATOM 668 C C . THR A 1 83 ? 25.85800 39.51200 -1.62100 1.000 20.16031 170 THR A C 1
ATOM 669 O O . THR A 1 83 ? 24.90500 39.30800 -2.37500 1.000 19.47339 170 THR A O 1
ATOM 673 N N . PHE A 1 84 ? 27.02700 39.98300 -2.04400 1.000 19.98924 171 PHE A N 1
ATOM 674 C CA . PHE A 1 84 ? 27.25900 40.28100 -3.45100 1.000 20.01293 171 PHE A CA 1
ATOM 675 C C . PHE A 1 84 ? 27.12800 39.01100 -4.28300 1.000 21.83156 171 PHE A C 1
ATOM 676 O O . PHE A 1 84 ? 27.67500 37.96000 -3.93300 1.000 21.51311 171 PHE A O 1
ATOM 684 N N . GLY A 1 85 ? 26.38200 39.11100 -5.38700 1.000 24.21080 172 GLY A N 1
ATOM 685 C CA . GLY A 1 85 ? 26.02500 37.98000 -6.22100 1.000 25.42147 172 GLY A CA 1
ATOM 686 C C . GLY A 1 85 ? 24.55600 37.60700 -6.13200 1.000 24.08710 172 GLY A C 1
ATOM 687 O O . GLY A 1 85 ? 24.01800 36.99700 -7.06600 1.000 21.86052 172 GLY A O 1
ATOM 688 N N . TRP A 1 86 ? 23.90500 37.94100 -5.02300 1.000 18.52591 173 TRP A N 1
ATOM 689 C CA . TRP A 1 86 ? 22.46000 37.79300 -4.90900 1.000 19.73658 173 TRP A CA 1
ATOM 690 C C . TRP A 1 86 ? 21.81200 38.90300 -5.72600 1.000 19.86028 173 TRP A C 1
ATOM 691 O O . TRP A 1 86 ? 22.02600 40.09000 -5.45600 1.000 19.81290 173 TRP A O 1
ATOM 702 N N . LEU A 1 87 ? 21.03800 38.52400 -6.73900 1.000 18.94964 174 LEU A N 1
ATOM 703 C CA . LEU A 1 87 ? 20.51600 39.48200 -7.70300 1.000 19.54182 174 LEU A CA 1
ATOM 704 C C . LEU A 1 87 ? 19.11600 39.97100 -7.35700 1.000 21.10253 174 LEU A C 1
ATOM 705 O O . LEU A 1 87 ? 18.39100 40.43500 -8.24700 1.000 20.73670 174 LEU A O 1
ATOM 710 N N . TRP A 1 88 ? 18.72000 39.88200 -6.09200 1.000 19.09176 175 TRP A N 1
ATOM 711 C CA . TRP A 1 88 ? 17.37300 40.23400 -5.67100 1.000 18.02058 175 TRP A CA 1
ATOM 712 C C . TRP A 1 88 ? 17.43500 41.35900 -4.65000 1.000 18.41010 175 TRP A C 1
ATOM 713 O O . TRP A 1 88 ? 18.21600 41.29700 -3.69400 1.000 23.87128 175 TRP A O 1
ATOM 724 N N . LYS A 1 89 ? 16.62200 42.39000 -4.86600 1.000 21.53942 176 LYS A N 1
ATOM 725 C CA . LYS A 1 89 ? 16.52200 43.52200 -3.95900 1.000 19.90502 176 LYS A CA 1
ATOM 726 C C . LYS A 1 89 ? 15.06800 43.71200 -3.55000 1.000 20.32349 176 LYS A C 1
ATOM 727 O O . LYS A 1 89 ? 14.14600 43.19700 -4.18900 1.000 20.22085 176 LYS A O 1
ATOM 733 N N . LEU A 1 90 ? 14.87100 44.47100 -2.47500 1.000 17.59948 177 LEU A N 1
ATOM 734 C CA . LEU A 1 90 ? 13.54300 44.83000 -2.00000 1.000 18.59960 177 LEU A CA 1
ATOM 735 C C . LEU A 1 90 ? 13.24800 46.26800 -2.39900 1.000 21.44994 177 LEU A C 1
ATOM 736 O O . LEU A 1 90 ? 14.05500 47.16700 -2.14500 1.000 22.57639 177 LEU A O 1
ATOM 741 N N . VAL A 1 91 ? 12.09100 46.48000 -3.02100 1.000 19.38917 178 VAL A N 1
ATOM 742 C CA . VAL A 1 91 ? 11.72500 47.76500 -3.60400 1.000 18.81015 178 VAL A CA 1
ATOM 743 C C . VAL A 1 91 ? 10.45900 48.26000 -2.91400 1.000 17.91794 178 VAL A C 1
ATOM 744 O O . VAL A 1 91 ? 9.48100 47.51700 -2.83400 1.000 20.13136 178 VAL A O 1
ATOM 748 N N . PRO A 1 92 ? 10.42900 49.49700 -2.41600 1.000 20.69722 179 PRO A N 1
ATOM 749 C CA . PRO A 1 92 ? 9.20100 50.01100 -1.78900 1.000 21.97369 179 PRO A CA 1
ATOM 750 C C . PRO A 1 92 ? 8.09600 50.18400 -2.81800 1.000 23.95024 179 PRO A C 1
ATOM 751 O O . PRO A 1 92 ? 8.31500 50.74000 -3.89700 1.000 25.36357 179 PRO A O 1
ATOM 755 N N . VAL A 1 93 ? 6.90300 49.70100 -2.47800 1.000 26.53476 180 VAL A N 1
ATOM 756 C CA . VAL A 1 93 ? 5.72000 49.84300 -3.31600 1.000 26.24788 180 VAL A CA 1
ATOM 757 C C . VAL A 1 93 ? 4.90200 51.01000 -2.78500 1.000 37.84401 180 VAL A C 1
ATOM 758 O O . VAL A 1 93 ? 4.59100 51.06600 -1.59100 1.000 27.19010 180 VAL A O 1
ATOM 762 N N . ASN A 1 94 ? 4.55500 51.94500 -3.66700 1.000 35.31739 181 ASN A N 1
ATOM 763 C CA . ASN A 1 94 ? 3.84100 53.16000 -3.27400 1.000 35.88588 181 ASN A CA 1
ATOM 764 C C . ASN A 1 94 ? 2.35100 52.92700 -3.49400 1.000 40.81279 181 ASN A C 1
ATOM 765 O O . ASN A 1 94 ? 1.81900 53.15400 -4.58100 1.000 40.63908 181 ASN A O 1
ATOM 770 N N . VAL A 1 95 ? 1.67500 52.46700 -2.43900 1.000 42.24717 182 VAL A N 1
ATOM 771 C CA . VAL A 1 95 ? 0.25000 52.18500 -2.54300 1.000 47.93733 182 VAL A CA 1
ATOM 772 C C . VAL A 1 95 ? -0.55000 53.48400 -2.56200 1.000 50.96927 182 VAL A C 1
ATOM 773 O O . VAL A 1 95 ? -0.04800 54.57200 -2.25300 1.000 51.49038 182 VAL A O 1
ATOM 777 N N . SER A 1 96 ? -1.82200 53.36100 -2.93600 1.000 53.77750 183 SER A N 1
ATOM 778 C CA . SER A 1 96 ? -2.72200 54.50500 -2.99800 1.000 59.28606 183 SER A CA 1
ATOM 779 C C . SER A 1 96 ? -3.53700 54.62500 -1.71300 1.000 61.42842 183 SER A C 1
ATOM 780 O O . SER A 1 96 ? -4.36700 55.52500 -1.57100 1.000 66.20004 183 SER A O 1
ATOM 783 N N . SER A 1 114 ? 3.52500 42.93500 5.39500 1.000 48.51634 201 SER A N 1
ATOM 784 C CA . SER A 1 114 ? 4.64600 43.66600 4.81300 1.000 51.10350 201 SER A CA 1
ATOM 785 C C . SER A 1 114 ? 4.89900 44.96900 5.56200 1.000 47.37147 201 SER A C 1
ATOM 786 O O . SER A 1 114 ? 5.97900 45.18100 6.11400 1.000 46.71613 201 SER A O 1
ATOM 789 N N . GLN A 1 115 ? 3.88500 45.83800 5.56900 1.000 43.78157 202 GLN A N 1
ATOM 790 C CA . GLN A 1 115 ? 4.02700 47.15400 6.18300 1.000 43.98685 202 GLN A CA 1
ATOM 791 C C . GLN A 1 115 ? 4.33600 47.04700 7.67000 1.000 44.93960 202 GLN A C 1
ATOM 792 O O . GLN A 1 115 ? 5.10200 47.85000 8.21300 1.000 46.15290 202 GLN A O 1
ATOM 798 N N . TRP A 1 116 ? 3.74900 46.06000 8.34600 1.000 41.63394 203 TRP A N 1
ATOM 799 C CA . TRP A 1 116 ? 3.97900 45.89000 9.77500 1.000 45.52914 203 TRP A CA 1
ATOM 800 C C . TRP A 1 116 ? 5.29900 45.19400 10.07600 1.000 43.61576 203 TRP A C 1
ATOM 801 O O . TRP A 1 116 ? 5.84400 45.37800 11.16900 1.000 46.43715 203 TRP A O 1
ATOM 812 N N . ASP A 1 117 ? 5.82200 44.40300 9.13700 1.000 46.09237 204 ASP A N 1
ATOM 813 C CA . ASP A 1 117 ? 7.12500 43.77500 9.33100 1.000 49.46646 204 ASP A CA 1
ATOM 814 C C . ASP A 1 117 ? 8.24200 44.80900 9.29800 1.000 50.13496 204 ASP A C 1
ATOM 815 O O . ASP A 1 117 ? 9.11200 44.83100 10.17500 1.000 49.02956 204 ASP A O 1
ATOM 820 N N . ASP A 1 118 ? 8.21800 45.68300 8.30100 1.000 31.46693 205 ASP A N 1
ATOM 821 C CA . ASP A 1 118 ? 9.36700 46.52600 7.99600 1.000 25.99259 205 ASP A CA 1
ATOM 822 C C . ASP A 1 118 ? 9.56600 47.59200 9.06900 1.000 25.13986 205 ASP A C 1
ATOM 823 O O . ASP A 1 118 ? 8.61000 48.28000 9.44000 1.000 26.19525 205 ASP A O 1
ATOM 828 N N . PRO A 1 119 ? 10.78700 47.76300 9.58600 1.000 28.18233 206 PRO A N 1
ATOM 829 C CA . PRO A 1 119 ? 11.01800 48.82600 10.57900 1.000 30.54577 206 PRO A CA 1
ATOM 830 C C . PRO A 1 119 ? 10.71200 50.22000 10.06200 1.000 27.73490 206 PRO A C 1
ATOM 831 O O . PRO A 1 119 ? 10.35700 51.09600 10.86000 1.000 26.88480 206 PRO A O 1
ATOM 835 N N . TRP A 1 120 ? 10.83400 50.45600 8.75900 1.000 26.57950 207 TRP A N 1
ATOM 836 C CA . TRP A 1 120 ? 10.49300 51.74400 8.17300 1.000 23.64231 207 TRP A CA 1
ATOM 837 C C . TRP A 1 120 ? 9.03700 51.82100 7.73900 1.000 26.56108 207 TRP A C 1
ATOM 838 O O . TRP A 1 120 ? 8.61000 52.86100 7.22600 1.000 28.35866 207 TRP A O 1
ATOM 849 N N . GLY A 1 121 ? 8.27100 50.75000 7.93500 1.000 23.28963 208 GLY A N 1
ATOM 850 C CA . GLY A 1 121 ? 6.86800 50.76000 7.58600 1.000 25.98996 208 GLY A CA 1
ATOM 851 C C . GLY A 1 121 ? 6.57400 50.81800 6.10900 1.000 28.78766 208 GLY A C 1
ATOM 852 O O . GLY A 1 121 ? 5.47700 51.22400 5.71900 1.000 26.70583 208 GLY A O 1
ATOM 853 N N . GLU A 1 122 ? 7.52200 50.42400 5.26900 1.000 20.85250 209 GLU A N 1
ATOM 854 C CA . GLU A 1 122 ? 7.31000 50.42800 3.83300 1.000 20.62616 209 GLU A CA 1
ATOM 855 C C . GLU A 1 122 ? 6.73400 49.09500 3.37900 1.000 23.23700 209 GLU A C 1
ATOM 856 O O . GLU A 1 122 ? 7.03800 48.04000 3.94100 1.000 22.39479 209 GLU A O 1
ATOM 862 N N . VAL A 1 123 ? 5.87800 49.15400 2.36600 1.000 23.55809 210 VAL A N 1
ATOM 863 C CA . VAL A 1 123 ? 5.46800 47.95300 1.65000 1.000 23.02381 210 VAL A CA 1
ATOM 864 C C . VAL A 1 123 ? 6.57100 47.62000 0.65400 1.000 22.42111 210 VAL A C 1
ATOM 865 O O . VAL A 1 123 ? 6.92000 48.44400 -0.19500 1.000 25.64781 210 VAL A O 1
ATOM 869 N N . LEU A 1 124 ? 7.12900 46.41800 0.76300 1.000 21.40783 211 LEU A N 1
ATOM 870 C CA . LEU A 1 124 ? 8.27400 46.02300 -0.04200 1.000 20.17610 211 LEU A CA 1
ATOM 871 C C . LEU A 1 124 ? 7.91500 44.85200 -0.94300 1.000 17.74950 211 LEU A C 1
ATOM 872 O O . LEU A 1 124 ? 7.11500 43.98500 -0.57700 1.000 19.32863 211 LEU A O 1
ATOM 877 N N . ALA A 1 125 ? 8.52400 44.83300 -2.12600 1.000 21.43415 212 ALA A N 1
ATOM 878 C CA . ALA A 1 125 ? 8.36100 43.75000 -3.08500 1.000 21.13411 212 ALA A CA 1
ATOM 879 C C . ALA A 1 125 ? 9.72900 43.33900 -3.60900 1.000 20.26296 212 ALA A C 1
ATOM 880 O O . ALA A 1 125 ? 10.61400 44.18100 -3.78500 1.000 19.19967 212 ALA A O 1
ATOM 882 N N . TRP A 1 126 ? 9.90000 42.04100 -3.84500 1.000 22.35531 213 TRP A N 1
ATOM 883 C CA . TRP A 1 126 ? 11.14400 41.54200 -4.41400 1.000 19.49971 213 TRP A CA 1
ATOM 884 C C . TRP A 1 126 ? 11.27700 41.98600 -5.86400 1.000 21.14990 213 TRP A C 1
ATOM 885 O O . TRP A 1 126 ? 10.29000 42.06400 -6.60200 1.000 19.69973 213 TRP A O 1
ATOM 896 N N . LYS A 1 127 ? 12.51100 42.26600 -6.27600 1.000 20.19453 214 LYS A N 1
ATOM 897 C CA . LYS A 1 127 ? 12.77800 42.71400 -7.63400 1.000 21.91579 214 LYS A CA 1
ATOM 898 C C . LYS A 1 127 ? 14.10600 42.14600 -8.10300 1.000 20.60510 214 LYS A C 1
ATOM 899 O O . LYS A 1 127 ? 15.12100 42.27500 -7.41300 1.000 21.84736 214 LYS A O 1
ATOM 905 N N . PHE A 1 128 ? 14.09000 41.51500 -9.27200 1.000 19.23125 215 PHE A N 1
ATOM 906 C CA . PHE A 1 128 ? 15.31100 41.04300 -9.90600 1.000 20.15242 215 PHE A CA 1
ATOM 907 C C . PHE A 1 128 ? 16.05100 42.21200 -10.54600 1.000 21.57101 215 PHE A C 1
ATOM 908 O O . PHE A 1 128 ? 15.44200 43.08000 -11.17600 1.000 25.23724 215 PHE A O 1
ATOM 916 N N . ASP A 1 129 ? 17.37100 42.23500 -10.37800 1.000 21.43678 216 ASP A N 1
ATOM 917 C CA . ASP A 1 129 ? 18.21200 43.29400 -10.93800 1.000 22.27636 216 ASP A CA 1
ATOM 918 C C . ASP A 1 129 ? 19.52900 42.68200 -11.39700 1.000 22.51849 216 ASP A C 1
ATOM 919 O O . ASP A 1 129 ? 20.41900 42.41500 -10.57300 1.000 21.65786 216 ASP A O 1
ATOM 924 N N . PRO A 1 130 ? 19.70000 42.46200 -12.70500 1.000 23.35806 217 PRO A N 1
ATOM 925 C CA . PRO A 1 130 ? 20.94200 41.84000 -13.18800 1.000 22.29478 217 PRO A CA 1
ATOM 926 C C . PRO A 1 130 ? 22.16900 42.72100 -13.02500 1.000 21.88420 217 PRO A C 1
ATOM 927 O O . PRO A 1 130 ? 23.29000 42.19400 -13.01600 1.000 22.69219 217 PRO A O 1
ATOM 931 N N . THR A 1 131 ? 22.00300 44.03900 -12.89500 1.000 21.85788 218 THR A N 1
ATOM 932 C CA . THR A 1 131 ? 23.15500 44.90600 -12.67100 1.000 23.95024 218 THR A CA 1
ATOM 933 C C . THR A 1 131 ? 23.80500 44.65300 -11.31700 1.000 25.14512 218 THR A C 1
ATOM 934 O O . THR A 1 131 ? 24.95200 45.06400 -11.10700 1.000 24.04236 218 THR A O 1
ATOM 938 N N . LEU A 1 132 ? 23.10200 43.98400 -10.40100 1.000 21.97106 219 LEU A N 1
ATOM 939 C CA . LEU A 1 132 ? 23.66900 43.63900 -9.10300 1.000 25.23197 219 LEU A CA 1
ATOM 940 C C . LEU A 1 132 ? 24.72300 42.54400 -9.19500 1.000 23.62915 219 LEU A C 1
ATOM 941 O O . LEU A 1 132 ? 25.35400 42.22700 -8.18100 1.000 24.22396 219 LEU A O 1
ATOM 946 N N . ALA A 1 133 ? 24.92100 41.95200 -10.37500 1.000 20.38929 220 ALA A N 1
ATOM 947 C CA . ALA A 1 133 ? 26.01700 41.01300 -10.56300 1.000 19.29442 220 ALA A CA 1
ATOM 948 C C . ALA A 1 133 ? 27.35800 41.71700 -10.71500 1.000 20.30243 220 ALA A C 1
ATOM 949 O O . ALA A 1 133 ? 28.40100 41.07400 -10.55200 1.000 23.90550 220 ALA A O 1
ATOM 951 N N . TYR A 1 134 ? 27.34700 43.01600 -11.01900 1.000 22.45269 221 TYR A N 1
ATOM 952 C CA . TYR A 1 134 ? 28.56000 43.76500 -11.31900 1.000 23.76074 221 TYR A CA 1
ATOM 953 C C . TYR A 1 134 ? 28.77200 44.97900 -10.43200 1.000 24.65559 221 TYR A C 1
ATOM 954 O O . TYR A 1 134 ? 29.91200 45.44400 -10.32400 1.000 25.80573 221 TYR A O 1
ATOM 963 N N . THR A 1 135 ? 27.72200 45.51100 -9.81200 1.000 20.61037 222 THR A N 1
ATOM 96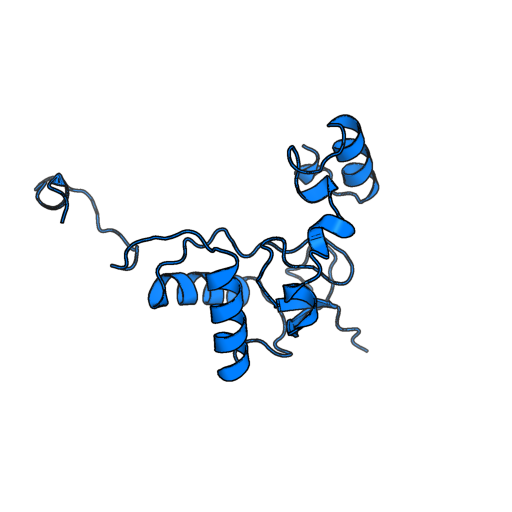4 C CA . THR A 1 135 ? 27.83300 46.65200 -8.91400 1.000 21.21833 222 THR A CA 1
ATOM 965 C C . THR A 1 135 ? 27.38200 46.22100 -7.52700 1.000 21.26834 222 THR A C 1
ATOM 966 O O . THR A 1 135 ? 26.24100 45.78100 -7.35000 1.000 18.69961 222 THR A O 1
ATOM 970 N N . TYR A 1 136 ? 28.28400 46.34100 -6.55300 1.000 20.97094 223 TYR A N 1
ATOM 971 C CA . TYR A 1 136 ? 28.00100 46.00000 -5.15700 1.000 20.03398 223 TYR A CA 1
ATOM 972 C C . TYR A 1 136 ? 27.28700 47.18300 -4.50000 1.000 22.37637 223 TYR A C 1
ATOM 973 O O . TYR A 1 136 ? 27.83900 47.90800 -3.66800 1.000 25.14249 223 TYR A O 1
ATOM 982 N N . GLU A 1 137 ? 26.02100 47.36300 -4.89500 1.000 18.86805 224 GLU A N 1
ATOM 983 C CA . GLU A 1 137 ? 25.28700 48.57400 -4.53100 1.000 21.79735 224 GLU A CA 1
ATOM 984 C C . GLU A 1 137 ? 25.18600 48.74600 -3.02000 1.000 22.13686 224 GLU A C 1
ATOM 985 O O . GLU A 1 137 ? 25.28000 49.86900 -2.51000 1.000 20.70511 224 GLU A O 1
ATOM 991 N N . ALA A 1 138 ? 24.99000 47.64500 -2.29000 1.000 19.42601 225 ALA A N 1
ATOM 992 C CA . ALA A 1 138 ? 24.85500 47.72600 -0.83800 1.000 21.52890 225 ALA A CA 1
ATOM 993 C C . ALA A 1 138 ? 26.09400 48.34300 -0.20500 1.000 20.72617 225 ALA A C 1
ATOM 994 O O . ALA A 1 138 ? 25.99400 49.20900 0.67100 1.000 21.59206 225 ALA A O 1
ATOM 996 N N . TYR A 1 139 ? 27.27500 47.90500 -0.63900 1.000 17.91531 226 TYR A N 1
ATOM 997 C CA . TYR A 1 139 ? 28.50700 48.43200 -0.06500 1.000 19.33390 226 TYR A CA 1
ATOM 998 C C . TYR A 1 139 ? 28.80600 49.83800 -0.56600 1.000 22.56060 226 TYR A C 1
ATOM 999 O O . TYR A 1 139 ? 29.36000 50.65500 0.17900 1.000 24.51083 226 TYR A O 1
ATOM 1008 N N . VAL A 1 140 ? 28.44800 50.13900 -1.81500 1.000 23.94761 227 VAL A N 1
ATOM 1009 C CA . VAL A 1 140 ? 28.70200 51.46900 -2.36200 1.000 25.23724 227 VAL A CA 1
ATOM 1010 C C . VAL A 1 140 ? 27.90700 52.51700 -1.59500 1.000 22.63429 227 VAL A C 1
ATOM 1011 O O . VAL A 1 140 ? 28.43600 53.56400 -1.20400 1.000 23.56072 227 VAL A O 1
ATOM 1015 N N . ARG A 1 141 ? 26.62500 52.24500 -1.36100 1.000 19.07334 228 ARG A N 1
ATOM 1016 C CA . ARG A 1 141 ? 25.72600 53.23600 -0.78500 1.000 23.04224 228 ARG A CA 1
ATOM 1017 C C . ARG A 1 141 ? 25.70400 53.22300 0.73600 1.000 24.25028 228 ARG A C 1
ATOM 1018 O O . ARG A 1 141 ? 25.50400 54.27900 1.34900 1.000 21.92631 228 ARG A O 1
ATOM 1026 N N . TYR A 1 142 ? 25.90000 52.06600 1.36700 1.000 20.76828 229 TYR A N 1
ATOM 1027 C CA . TYR A 1 142 ? 25.78000 51.94000 2.82200 1.000 24.89246 229 TYR A CA 1
ATOM 1028 C C . TYR A 1 142 ? 26.94300 51.14800 3.40800 1.000 23.79496 229 TYR A C 1
ATOM 1029 O O . TYR A 1 142 ? 26.74000 50.13600 4.08600 1.000 23.19225 229 TYR A O 1
ATOM 1038 N N . PRO A 1 143 ? 28.18400 51.59900 3.19400 1.000 23.26068 230 PRO A N 1
ATOM 1039 C CA . PRO A 1 143 ? 29.32000 50.87500 3.78200 1.000 22.60008 230 PRO A CA 1
ATOM 1040 C C . PRO A 1 143 ? 29.22600 50.76200 5.29100 1.000 23.15541 230 PRO A C 1
ATOM 1041 O O . PRO A 1 143 ? 29.64500 49.74300 5.85100 1.000 23.33964 230 PRO A O 1
ATOM 1045 N N . GLU A 1 144 ? 28.64800 51.76300 5.96300 1.000 24.73191 231 GLU A N 1
ATOM 1046 C CA . GLU A 1 144 ? 28.55600 51.74500 7.41800 1.000 25.29514 231 GLU A CA 1
ATOM 1047 C C . GLU A 1 144 ? 27.79600 50.53100 7.94100 1.000 27.44276 231 GLU A C 1
ATOM 1048 O O . GLU A 1 144 ? 27.95400 50.17800 9.11400 1.000 30.20889 231 GLU A O 1
ATOM 1054 N N . GLU A 1 145 ? 26.98500 49.87900 7.10700 1.000 21.67102 232 GLU A N 1
ATOM 1055 C CA . GLU A 1 145 ? 26.26100 48.69300 7.54600 1.000 21.98948 232 GLU A CA 1
ATOM 1056 C C . GLU A 1 145 ? 27.11800 47.43400 7.52200 1.000 24.97931 232 GLU A C 1
ATOM 1057 O O . GLU A 1 145 ? 26.61600 46.35600 7.85700 1.000 25.82152 232 GLU A O 1
ATOM 1063 N N . PHE A 1 146 ? 28.39100 47.54500 7.14500 1.000 25.70308 233 PHE A N 1
ATOM 1064 C CA . PHE A 1 146 ? 29.30300 46.41000 7.11000 1.000 28.95874 233 PHE A CA 1
ATOM 1065 C C . PHE A 1 146 ? 30.32400 46.44500 8.24100 1.000 31.65116 233 PHE A C 1
ATOM 1066 O O . PHE A 1 146 ? 31.23500 45.60900 8.26700 1.000 29.60881 233 PHE A O 1
ATOM 1074 N N . GLY A 1 147 ? 30.19600 47.39600 9.16600 1.000 29.15613 234 GLY A N 1
ATOM 1075 C CA . GLY A 1 147 ? 30.97400 47.36000 10.39700 1.000 33.24872 234 GLY A CA 1
ATOM 1076 C C . GLY A 1 147 ? 32.46500 47.49900 10.16100 1.000 35.54110 234 GLY A C 1
ATOM 1077 O O . GLY A 1 147 ? 32.93100 48.42000 9.48200 1.000 36.16749 234 GLY A O 1
ATOM 1078 N N . SER A 1 148 ? 33.23000 46.56700 10.73300 1.000 40.11534 235 SER A N 1
ATOM 1079 C CA . SER A 1 148 ? 34.68500 46.61800 10.65000 1.000 45.34228 235 SER A CA 1
ATOM 1080 C C . SER A 1 148 ? 35.20500 46.45400 9.22800 1.000 44.08160 235 SER A C 1
ATOM 1081 O O . SER A 1 148 ? 36.38000 46.74600 8.98100 1.000 45.30017 235 SER A O 1
ATOM 1084 N N . LYS A 1 149 ? 34.37100 46.00400 8.29200 1.000 42.36561 236 LYS A N 1
ATOM 1085 C CA . LYS A 1 149 ? 34.76100 45.86400 6.89700 1.000 43.59733 236 LYS A CA 1
ATOM 1086 C C . LYS A 1 149 ? 34.24500 47.01100 6.03300 1.000 43.28940 236 LYS A C 1
ATOM 1087 O O . LYS A 1 149 ? 34.23700 46.90100 4.80300 1.000 44.93960 236 LYS A O 1
ATOM 1093 N N . SER A 1 150 ? 33.82900 48.11400 6.65600 1.000 38.29143 237 SER A N 1
ATOM 1094 C CA . SER A 1 150 ? 33.25200 49.24700 5.94400 1.000 35.92799 237 SER A CA 1
ATOM 1095 C C . SER A 1 150 ? 34.28700 50.11800 5.24900 1.000 36.26224 237 SER A C 1
ATOM 1096 O O . SER A 1 150 ? 33.91000 50.94600 4.41200 1.000 36.08854 237 SER A O 1
ATOM 1099 N N . GLY A 1 151 ? 35.56700 49.97000 5.57500 1.000 35.67270 238 GLY A N 1
ATOM 1100 C CA . GLY A 1 151 ? 36.54600 50.91700 5.08700 1.000 36.71756 238 GLY A CA 1
ATOM 1101 C C . GLY A 1 151 ? 36.45900 52.28600 5.71800 1.000 39.56790 238 GLY A C 1
ATOM 1102 O O . GLY A 1 151 ? 37.12800 53.21300 5.25300 1.000 43.85263 238 GLY A O 1
ATOM 1103 N N . LEU A 1 152 ? 35.64300 52.44500 6.75800 1.000 36.95706 239 LEU A N 1
ATOM 1104 C CA . LEU A 1 152 ? 35.51300 53.69000 7.49500 1.000 35.15421 239 LEU A CA 1
ATOM 1105 C C . LEU A 1 152 ? 35.97000 53.47800 8.93200 1.000 34.38044 239 LEU A C 1
ATOM 1106 O O . LEU A 1 152 ? 35.96500 52.35600 9.44800 1.000 30.57472 239 LEU A O 1
ATOM 1111 N N . SER A 1 153 ? 36.36400 54.57300 9.57700 1.000 36.70440 240 SER A N 1
ATOM 1112 C CA . SER A 1 153 ? 36.71400 54.51100 10.98700 1.000 40.97860 240 SER A CA 1
ATOM 1113 C C . SER A 1 153 ? 35.50000 54.09000 11.81100 1.000 43.27361 240 SER A C 1
ATOM 1114 O O . SER A 1 153 ? 34.34700 54.26600 11.40700 1.000 36.11486 240 SER A O 1
ATOM 1117 N N . GLU A 1 154 ? 35.77500 53.51100 12.98400 1.000 46.82404 241 GLU A N 1
ATOM 1118 C CA . GLU A 1 154 ? 34.69500 53.08200 13.86700 1.000 47.43990 241 GLU A CA 1
ATOM 1119 C C . GLU A 1 154 ? 33.77900 54.24400 14.22200 1.000 43.47100 241 GLU A C 1
ATOM 1120 O O . GLU A 1 154 ? 32.55700 54.07500 14.32700 1.000 40.91806 241 GLU A O 1
ATOM 1126 N N . GLU A 1 155 ? 34.34800 55.43800 14.40100 1.000 43.57101 242 GLU A N 1
ATOM 1127 C CA . GLU A 1 155 ? 33.53600 56.60000 14.73600 1.000 45.72654 242 GLU A CA 1
ATOM 1128 C C . GLU A 1 155 ? 32.72500 57.08500 13.54200 1.000 40.34168 242 GLU A C 1
ATOM 1129 O O . GLU A 1 155 ? 31.61300 57.59700 13.71900 1.000 34.27253 242 GLU A O 1
ATOM 1135 N N . GLU A 1 156 ? 33.25500 56.93700 12.32500 1.000 35.73586 243 GLU A N 1
ATOM 1136 C CA . GLU A 1 156 ? 32.48000 57.31000 11.14600 1.000 34.20147 243 GLU A CA 1
ATOM 1137 C C . GLU A 1 156 ? 31.35200 56.31500 10.90000 1.000 31.15110 243 GLU A C 1
ATOM 1138 O O . GLU A 1 156 ? 30.26000 56.70200 10.46900 1.000 31.92751 243 GLU A O 1
ATOM 1144 N N . VAL A 1 157 ? 31.59800 55.03100 11.17000 1.000 29.05085 244 VAL A N 1
ATOM 1145 C CA . VAL A 1 157 ? 30.52600 54.04200 11.10600 1.000 28.76398 244 VAL A CA 1
ATOM 1146 C C . VAL A 1 157 ? 29.41800 54.41200 12.08300 1.000 28.89820 244 VAL A C 1
ATOM 1147 O O . VAL A 1 157 ? 28.23100 54.41900 11.73500 1.000 29.17455 244 VAL A O 1
ATOM 1151 N N . ARG A 1 158 ? 29.82500 54.78000 13.28400 1.000 27.02429 245 ARG A N 1
ATOM 1152 C CA . ARG A 1 158 ? 28.88900 55.14300 14.32000 1.000 29.75357 245 ARG A CA 1
ATOM 1153 C C . ARG A 1 158 ? 28.11500 56.38600 13.94000 1.000 27.54541 245 ARG A C 1
ATOM 1154 O O . ARG A 1 158 ? 26.95000 56.38300 14.02200 1.000 27.29538 245 ARG A O 1
ATOM 1162 N N . ARG A 1 159 ? 28.79700 57.38800 13.45700 1.000 29.97991 246 ARG A N 1
ATOM 1163 C CA . ARG A 1 159 ? 28.16600 58.64800 13.07300 1.000 29.82200 246 ARG A CA 1
ATOM 1164 C C . ARG A 1 159 ? 27.12800 58.43400 11.97800 1.000 25.35830 246 ARG A C 1
ATOM 1165 O O . ARG A 1 159 ? 25.99700 58.92600 12.07200 1.000 24.46346 246 ARG A O 1
ATOM 1173 N N . ARG A 1 160 ? 27.49400 57.68900 10.93200 1.000 23.80022 247 ARG A N 1
ATOM 1174 C CA . ARG A 1 160 ? 26.57500 57.47300 9.82000 1.000 24.17132 247 ARG A CA 1
ATOM 1175 C C . ARG A 1 160 ? 25.36800 56.64500 10.24500 1.000 26.19788 247 ARG A C 1
ATOM 1176 O O . ARG A 1 160 ? 24.24400 56.90500 9.79800 1.000 23.96603 247 ARG A O 1
ATOM 1184 N N . LEU A 1 161 ? 25.57600 55.64400 11.10300 1.000 24.54242 248 LEU A N 1
ATOM 1185 C CA . LEU A 1 161 ? 24.46000 54.80800 11.53400 1.000 22.70272 248 LEU A CA 1
ATOM 1186 C C . LEU A 1 161 ? 23.51900 55.57500 12.45400 1.000 22.17108 248 LEU A C 1
ATOM 1187 O O . LEU A 1 161 ? 22.29400 55.50400 12.29800 1.000 22.76852 248 LEU A O 1
ATOM 1192 N N . THR A 1 162 ? 24.07000 56.31300 13.42100 1.000 24.12921 249 THR A N 1
ATOM 1193 C CA . THR A 1 162 ? 23.21700 57.06000 14.34000 1.000 27.45592 249 THR A CA 1
ATOM 1194 C C . THR A 1 162 ? 22.44300 58.15100 13.61100 1.000 26.61635 249 THR A C 1
ATOM 1195 O O . THR A 1 162 ? 21.29200 58.43900 13.95600 1.000 24.11079 249 THR A O 1
ATOM 1199 N N . ALA A 1 163 ? 23.05700 58.76800 12.59900 1.000 28.62448 250 ALA A N 1
ATOM 1200 C CA . ALA A 1 163 ? 22.35700 59.79300 11.83300 1.000 25.35041 250 ALA A CA 1
ATOM 1201 C C . ALA A 1 163 ? 21.14800 59.21800 11.10700 1.000 22.78957 250 ALA A C 1
ATOM 1202 O O . ALA A 1 163 ? 20.12400 59.89900 10.97100 1.000 21.67892 250 ALA A O 1
ATOM 1204 N N . ARG A 1 164 ? 21.23900 57.97100 10.65000 1.000 20.42350 251 ARG A N 1
ATOM 1205 C CA . ARG A 1 164 ? 20.12000 57.29300 10.01000 1.000 22.70799 251 ARG A CA 1
ATOM 1206 C C . ARG A 1 164 ? 19.12300 56.72100 11.01100 1.000 23.74495 251 ARG A C 1
ATOM 1207 O O . ARG A 1 164 ? 18.12100 56.13300 10.59200 1.000 25.24513 251 ARG A O 1
ATOM 1215 N N . GLY A 1 165 ? 19.37000 56.87500 12.31100 1.000 22.86327 252 GLY A N 1
ATOM 1216 C CA . GLY A 1 165 ? 18.47900 56.33500 13.31800 1.000 25.01879 252 GLY A CA 1
ATOM 1217 C C . GLY A 1 165 ? 18.69900 54.87900 13.65700 1.000 24.26080 252 GLY A C 1
ATOM 1218 O O . GLY A 1 165 ? 17.87800 54.29400 14.37400 1.000 22.98433 252 GLY A O 1
ATOM 1219 N N . LEU A 1 166 ? 19.78100 54.27200 13.17000 1.000 20.57878 253 LEU A N 1
ATOM 1220 C CA . LEU A 1 166 ? 20.04800 52.85200 13.40500 1.000 24.58189 253 LEU A CA 1
ATOM 1221 C C . LEU A 1 166 ? 20.94700 52.70700 14.63400 1.000 27.09009 253 LEU A C 1
ATOM 1222 O O . LEU A 1 166 ? 22.11100 52.30700 14.56600 1.000 23.96866 253 LEU A O 1
ATOM 1227 N N . LEU A 1 167 ? 20.36000 53.04600 15.78600 1.000 23.58177 254 LEU A N 1
ATOM 1228 C CA . LEU A 1 167 ? 21.11400 53.06600 17.03500 1.000 27.62963 254 LEU A CA 1
ATOM 1229 C C . LEU A 1 167 ? 21.49000 51.65900 17.48300 1.000 29.53512 254 LEU A C 1
ATOM 1230 O O . LEU A 1 167 ? 22.57400 51.45000 18.03900 1.000 31.05636 254 LEU A O 1
ATOM 1235 N N . ASN A 1 168 ? 20.60000 50.68900 17.26900 1.000 28.96400 255 ASN A N 1
ATOM 1236 C CA . ASN A 1 168 ? 20.90500 49.31300 17.64800 1.000 35.58585 255 ASN A CA 1
ATOM 1237 C C . ASN A 1 168 ? 22.06800 48.76500 16.83300 1.000 36.28067 255 ASN A C 1
ATOM 1238 O O . ASN A 1 168 ? 22.96300 48.10600 17.37400 1.000 38.96257 255 ASN A O 1
ATOM 1243 N N . MET A 1 169 ? 22.06900 49.02900 15.52500 1.000 35.89115 256 MET A N 1
ATOM 1244 C CA . MET A 1 169 ? 23.17400 48.58600 14.68500 1.000 37.22025 256 MET A CA 1
ATOM 1245 C C . MET A 1 169 ? 24.46900 49.29300 15.06300 1.000 42.39982 256 MET A C 1
ATOM 1246 O O . MET A 1 169 ? 25.54400 48.68400 15.04600 1.000 43.25519 256 MET A O 1
ATOM 1251 N N . ALA A 1 170 ? 24.38400 50.58000 15.41200 1.000 41.32074 257 ALA A N 1
ATOM 1252 C CA . ALA A 1 170 ? 25.57200 51.30300 15.84900 1.000 43.77367 257 ALA A CA 1
ATOM 1253 C C . ALA A 1 170 ? 26.11000 50.74600 17.16000 1.000 51.74831 257 ALA A C 1
ATOM 1254 O O . ALA A 1 170 ? 27.31200 50.85100 17.43400 1.000 55.42770 257 ALA A O 1
ATOM 1256 N N . ASP A 1 171 ? 25.24600 50.14700 17.97300 1.000 55.22767 258 ASP A N 1
ATOM 1257 C CA . ASP A 1 171 ? 25.65000 49.56800 19.24700 1.000 63.67342 258 ASP A CA 1
ATOM 1258 C C . ASP A 1 171 ? 25.80100 48.05400 19.13400 1.000 65.81579 258 ASP A C 1
ATOM 1259 O O . ASP A 1 171 ? 26.89100 47.54600 18.86900 1.000 67.66864 258 ASP A O 1
#

CATH classification: 3.30.62.10

B-factor: mean 32.64, std 12.38, range [15.42, 81.29]

Secondary structure (DSSP, 8-state):
--GGGG-TT--S---S-SS--B---HHHHHHHHHHHHHHTSSTTPBP-HHHHHHHHHHHHHHH-B-S----B---SS-B-BSSTT--EEEEEE----TTTSTT--EEEEEE-GGGGT--HHHHH-GGGGGGGSSS-HHHHHHHHHHTT-HHHH-

Nearest PDB structures (foldseek):
  6k6n-assembly1_A  TM=1.007E+00  e=4.967E-32  Simian immunodeficiency virus
  5nui-assembly1_B  TM=9.535E-01  e=2.288E-19  Simian immunodeficiency virus
  3ik5-assembly2_A  TM=9.005E-01  e=1.171E-19  Simian immunodeficiency virus - cpz
  3reb-assembly2_C  TM=8.961E-01  e=2.438E-13  HIV-1 M:B_ARV2/SF2
  3rbb-assembly2_C  TM=8.407E-01  e=2.294E-13  HIV-1 M:B_ARV2/SF2

Sequence (154 aa):
GPIDEEDDDLVGVSVRPKVPLRTMSYKLAIDMSHFIKEKGGLEGIYYSARRHRILDIYLEKEEGIIPDWQDYTSGPGIRYPKTFGWLWKLVPVNVSSQWDDPWGEVLAWKFDPTLAYTYEAYVRYPEEFGSKSGLSEEEVRRRLTARGLLNMAD

Foldseek 3Di:
DDPVVVPPPDDDDDPQAPDAADEDALVNLLVVLVVCVVVVPFAFAWDDVVSLVVVLNVCCNPPNYNSPQAAFCQDDAKTHRQRQNNQKIWGFDDPCVLVRRPVSTTIGIHGHPCSNPDVVCLVPQLLLVQPRNPDDLVVSLVVCVVVVNNVSND

InterPro domains:
  IPR001558 HIV negative factor Nef [PF00469] (2-230)
  IPR027481 HIV-1 Nef protein, core domain superfamily [G3DSA:3.30.62.10] (78-229)
  IPR027481 HIV-1 Nef protein, core domain superfamily [SSF55671] (99-229)

Radius of gyration: 18.11 Å; Cα contacts (8 Å, |Δi|>4): 220; chains: 1; bounding box: 39×54×39 Å

Organism: Simian immunodeficiency virus (NCBI:txid11723)

Solvent-accessible surface area: 9859 Å² total; per-residue (Å²): 88,107,142,97,90,114,76,148,120,102,143,59,134,88,146,144,31,206,44,119,68,95,98,14,50,93,129,20,0,31,58,18,0,66,80,4,89,134,109,51,30,10,86,49,60,111,32,22,50,170,104,32,136,93,10,19,66,61,0,22,106,105,58,0,0,56,60,116,10,15,70,20,2,22,2,67,27,54,10,14,7,36,30,65,0,2,1,0,27,5,42,29,52,144,99,161,48,85,244,73,14,129,87,35,41,19,3,12,1,82,24,21,74,74,4,12,184,55,65,32,1,72,102,125,47,15,9,12,36,31,122,164,4,74,50,61,148,125,44,18,128,135,78,4,48,82,52,51,31,101,142,87,11,149